Protein AF-X8IZV5-F1 (afdb_monomer_lite)

pLDDT: mean 78.17, std 19.98, range [37.56, 97.31]

Sequence (113 aa):
MLGLKVSAVLITLASMVVAVPTHKNIDGCRYNYFWFAPKGLCLRNGYKDRCDPPAQQNCGKNWYWHKSYKYCVPPTSSYGNAGCNNGWNWDNDKYSCVHVRQAVPVHDECYSN

Secondary structure (DSSP, 8-state):
--------------------------S-SPTTEEEEGGGTEEEESSSTTB-PPPTTEE--TT-EEBTTT-SEE-SSSS-----PPTTEEEETTTTEEEE--------------

Radius of gyration: 30.51 Å; chains: 1; bounding box: 40×93×78 Å

Foldseek 3Di:
DDDDDDDDDDDPPPPPPPPPPPPPPPDADDP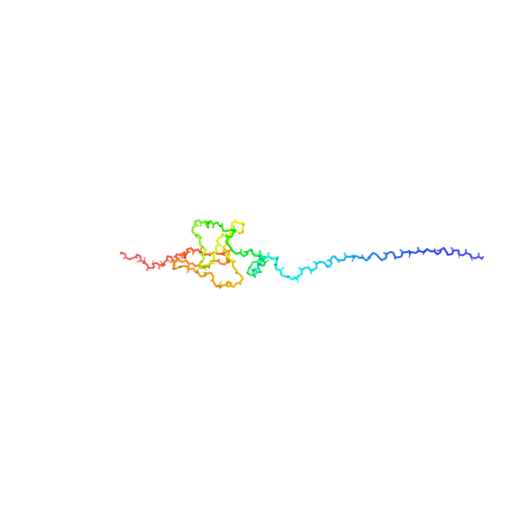QWHADVLVRDTDGAACPQADDADPQWDWAPQWGQGNPVRATDHRDPPDDDRHDDPQWDQDSVNNTTGGPPPPPPPPPPPDDD

Structure (mmCIF, N/CA/C/O backbone):
data_AF-X8IZV5-F1
#
_entry.id   AF-X8IZV5-F1
#
loop_
_atom_site.group_PDB
_atom_site.id
_atom_site.type_symbol
_atom_site.label_atom_id
_atom_site.label_alt_id
_atom_site.label_comp_id
_atom_site.label_asym_id
_atom_site.label_entity_id
_atom_site.label_seq_id
_atom_site.pdbx_PDB_ins_code
_atom_site.Cartn_x
_atom_site.Cartn_y
_atom_site.Cartn_z
_atom_site.occupancy
_atom_site.B_iso_or_equiv
_atom_site.auth_seq_id
_atom_site.auth_comp_id
_atom_site.auth_asym_id
_atom_site.auth_atom_id
_atom_site.pdbx_PDB_model_num
ATOM 1 N N . MET A 1 1 ? 11.915 -83.835 -29.497 1.00 38.91 1 MET A N 1
ATOM 2 C CA . MET A 1 1 ? 12.804 -82.682 -29.748 1.00 38.91 1 MET A CA 1
ATOM 3 C C . MET A 1 1 ? 11.970 -81.415 -29.601 1.00 38.91 1 MET A C 1
ATOM 5 O O . MET A 1 1 ? 11.098 -81.180 -30.425 1.00 38.91 1 MET A O 1
ATOM 9 N N . LEU A 1 2 ? 12.144 -80.689 -28.489 1.00 37.66 2 LEU A N 1
ATOM 10 C CA . LEU A 1 2 ? 11.514 -79.390 -28.221 1.00 37.66 2 LEU A CA 1
ATOM 11 C C . LEU A 1 2 ? 12.215 -78.313 -29.063 1.00 37.66 2 LEU A C 1
ATOM 13 O O . LEU A 1 2 ? 13.436 -78.204 -28.997 1.00 37.66 2 LEU A O 1
ATOM 17 N N . GLY A 1 3 ? 11.461 -77.505 -29.805 1.00 44.75 3 GLY A N 1
ATOM 18 C CA . GLY A 1 3 ? 11.977 -76.328 -30.507 1.00 44.75 3 GLY A CA 1
ATOM 19 C C . GLY A 1 3 ? 11.187 -75.087 -30.110 1.00 44.75 3 GLY A C 1
ATOM 20 O O . GLY A 1 3 ? 10.205 -74.748 -30.765 1.00 44.75 3 GLY A O 1
ATOM 21 N N . LEU A 1 4 ? 11.590 -74.431 -29.019 1.00 46.31 4 LEU A N 1
ATOM 22 C CA . LEU A 1 4 ? 11.003 -73.169 -28.565 1.00 46.31 4 LEU A CA 1
ATOM 23 C C . LEU A 1 4 ? 11.526 -72.029 -29.460 1.00 46.31 4 LEU A C 1
ATOM 25 O O . LEU A 1 4 ? 12.698 -71.664 -29.386 1.00 46.31 4 LEU A O 1
ATOM 29 N N . LYS A 1 5 ? 10.675 -71.464 -30.322 1.00 45.03 5 LYS A N 1
ATOM 30 C CA . LYS A 1 5 ? 10.990 -70.240 -31.076 1.00 45.03 5 LYS A CA 1
ATOM 31 C C . LYS A 1 5 ? 10.683 -69.025 -30.201 1.00 45.03 5 LYS A C 1
ATOM 33 O O . LYS A 1 5 ? 9.535 -68.601 -30.100 1.00 45.03 5 LYS A O 1
ATOM 38 N N . VAL A 1 6 ? 11.708 -68.482 -29.550 1.00 50.00 6 VAL A N 1
ATOM 39 C CA . VAL A 1 6 ? 11.602 -67.246 -28.762 1.00 50.00 6 VAL A CA 1
ATOM 40 C C . VAL A 1 6 ? 11.527 -66.066 -29.733 1.00 50.00 6 VAL A C 1
ATOM 42 O O . VAL A 1 6 ? 12.502 -65.746 -30.408 1.00 50.00 6 VAL A O 1
ATOM 45 N N . SER A 1 7 ? 10.351 -65.448 -29.842 1.00 54.25 7 SER A N 1
ATOM 46 C CA . SER A 1 7 ? 10.171 -64.206 -30.599 1.00 54.25 7 SER A CA 1
ATOM 47 C C . SER A 1 7 ? 10.686 -63.040 -29.760 1.00 54.25 7 SER A C 1
ATOM 49 O O . SER A 1 7 ? 10.205 -62.814 -28.651 1.00 54.25 7 SER A O 1
ATOM 51 N N . ALA A 1 8 ? 11.683 -62.318 -30.268 1.00 55.47 8 ALA A N 1
ATOM 52 C CA . ALA A 1 8 ? 12.216 -61.129 -29.617 1.00 55.47 8 ALA A CA 1
ATOM 53 C C . ALA A 1 8 ? 11.215 -59.969 -29.755 1.00 55.47 8 ALA A C 1
ATOM 55 O O . ALA A 1 8 ? 10.951 -59.495 -30.859 1.00 55.47 8 ALA A O 1
ATOM 56 N N . VAL A 1 9 ? 10.651 -59.516 -28.634 1.00 54.00 9 VAL A N 1
ATOM 57 C CA . VAL A 1 9 ? 9.822 -58.306 -28.571 1.00 54.00 9 VAL A CA 1
ATOM 58 C C . VAL A 1 9 ? 10.755 -57.111 -28.364 1.00 54.00 9 VAL A C 1
ATOM 60 O O . VAL A 1 9 ? 11.338 -56.950 -27.294 1.00 54.00 9 VAL A O 1
ATOM 63 N N . LEU A 1 10 ? 10.921 -56.282 -29.395 1.00 52.19 10 LEU A N 1
ATOM 64 C CA . LEU A 1 10 ? 11.634 -55.005 -29.310 1.00 52.19 10 LEU A CA 1
ATOM 65 C C . LEU A 1 10 ? 10.720 -53.968 -28.647 1.00 52.19 10 LEU A C 1
ATOM 67 O O . LEU A 1 10 ? 9.852 -53.385 -29.292 1.00 52.19 10 LEU A O 1
ATOM 71 N N . ILE A 1 11 ? 10.903 -53.749 -27.345 1.00 58.16 11 ILE A N 1
ATOM 72 C CA . ILE A 1 11 ? 10.233 -52.674 -26.609 1.00 58.16 11 ILE A CA 1
ATOM 73 C C . ILE A 1 11 ? 11.032 -51.389 -26.850 1.00 58.16 11 ILE A C 1
ATOM 75 O O . ILE A 1 11 ? 12.087 -51.176 -26.253 1.00 58.16 11 ILE A O 1
ATOM 79 N N . THR A 1 12 ? 10.550 -50.526 -27.745 1.00 58.66 12 THR A N 1
ATOM 80 C CA . THR A 1 12 ? 11.081 -49.168 -27.896 1.00 58.66 12 THR A CA 1
ATOM 81 C C . THR A 1 12 ? 10.690 -48.351 -26.668 1.00 58.66 12 THR A C 1
ATOM 83 O O . THR A 1 12 ? 9.551 -47.898 -26.549 1.00 58.66 12 THR A O 1
ATOM 86 N N . LEU A 1 13 ? 11.628 -48.172 -25.737 1.00 58.09 13 LEU A N 1
ATOM 87 C CA . LEU A 1 13 ? 11.498 -47.223 -24.634 1.00 58.09 13 LEU A CA 1
ATOM 88 C C . LEU A 1 13 ? 11.533 -45.804 -25.215 1.00 58.09 13 LEU A C 1
ATOM 90 O O . LEU A 1 13 ? 12.595 -45.209 -25.384 1.00 58.09 13 LEU A O 1
ATOM 94 N N . ALA A 1 14 ? 10.366 -45.264 -25.562 1.00 62.59 14 ALA A N 1
ATOM 95 C CA . ALA A 1 14 ? 10.227 -43.839 -25.805 1.00 62.59 14 ALA A CA 1
ATOM 96 C C . ALA A 1 14 ? 10.372 -43.130 -24.453 1.00 62.59 14 ALA A C 1
ATOM 98 O O . ALA A 1 14 ? 9.406 -42.985 -23.704 1.00 62.59 14 ALA A O 1
ATOM 99 N N . SER A 1 15 ? 11.600 -42.733 -24.114 1.00 62.06 15 SER A N 1
ATOM 100 C CA . SER A 1 15 ? 11.867 -41.814 -23.011 1.00 62.06 15 SER A CA 1
ATOM 101 C C . SER A 1 15 ? 11.191 -40.487 -23.333 1.00 62.06 15 SER A C 1
ATOM 103 O O . SER A 1 15 ? 11.768 -39.617 -23.983 1.00 62.06 15 SER A O 1
ATOM 105 N N . MET A 1 16 ? 9.936 -40.337 -22.915 1.00 60.22 16 MET A N 1
ATOM 106 C CA . MET A 1 16 ? 9.277 -39.043 -22.898 1.00 60.22 16 MET A CA 1
ATOM 107 C C . MET A 1 16 ? 10.008 -38.184 -21.867 1.00 60.22 16 MET A C 1
ATOM 109 O O . MET A 1 16 ? 9.819 -38.317 -20.659 1.00 60.22 16 MET A O 1
ATOM 113 N N . VAL A 1 17 ? 10.913 -37.331 -22.345 1.00 60.12 17 VAL A N 1
ATOM 114 C CA . VAL A 1 17 ? 11.456 -36.255 -21.524 1.00 60.12 17 VAL A CA 1
ATOM 115 C C . VAL A 1 17 ? 10.277 -35.336 -21.243 1.00 60.12 17 VAL A C 1
ATOM 117 O O . VAL A 1 17 ? 9.821 -34.606 -22.121 1.00 60.12 17 VAL A O 1
ATOM 120 N N . VAL A 1 18 ? 9.739 -35.412 -20.028 1.00 61.47 18 VAL A N 1
ATOM 121 C CA . VAL A 1 18 ? 8.817 -34.397 -19.529 1.00 61.47 18 VAL A CA 1
ATOM 122 C C . VAL A 1 18 ? 9.613 -33.100 -19.514 1.00 61.47 18 VAL A C 1
ATOM 124 O O . VAL A 1 18 ? 10.481 -32.902 -18.664 1.00 61.47 18 VAL A O 1
ATOM 127 N N . ALA A 1 19 ? 9.363 -32.231 -20.491 1.00 60.59 19 ALA A N 1
ATOM 128 C CA . ALA A 1 19 ? 9.834 -30.863 -20.430 1.00 60.59 19 ALA A CA 1
ATOM 129 C C . ALA A 1 19 ? 9.114 -30.205 -19.251 1.00 60.59 19 ALA A C 1
ATOM 131 O O . ALA A 1 19 ? 7.969 -29.772 -19.362 1.00 60.59 19 ALA A O 1
ATOM 132 N N . VAL A 1 20 ? 9.770 -30.178 -18.091 1.00 62.72 20 VAL A N 1
ATOM 133 C CA . VAL A 1 20 ? 9.369 -29.296 -17.000 1.00 62.72 20 VAL A CA 1
ATOM 134 C C . VAL A 1 20 ? 9.559 -27.883 -17.546 1.00 62.72 20 VAL A C 1
ATOM 136 O O . VAL A 1 20 ? 10.682 -27.557 -17.935 1.00 62.72 20 VAL A O 1
ATOM 139 N N . PRO A 1 21 ? 8.515 -27.044 -17.644 1.00 56.31 21 PRO A N 1
ATOM 140 C CA . PRO A 1 21 ? 8.691 -25.677 -18.097 1.00 56.31 21 PRO A CA 1
ATOM 141 C C . PRO A 1 21 ? 9.612 -24.957 -17.108 1.00 56.31 21 PRO A C 1
ATOM 143 O O . PRO A 1 21 ? 9.195 -24.512 -16.043 1.00 56.31 21 PRO A O 1
ATOM 146 N N . THR A 1 22 ? 10.888 -24.822 -17.460 1.00 58.81 22 THR A N 1
ATOM 147 C CA . THR A 1 22 ? 11.848 -23.981 -16.747 1.00 58.81 22 THR A CA 1
ATOM 148 C C . THR A 1 22 ? 11.655 -22.536 -17.187 1.00 58.81 22 THR A C 1
ATOM 150 O O . THR A 1 22 ? 12.584 -21.896 -17.671 1.00 58.81 22 THR A O 1
ATOM 153 N N . HIS A 1 23 ? 10.450 -21.989 -17.037 1.00 52.41 23 HIS A N 1
ATOM 154 C CA . HIS A 1 23 ? 10.308 -20.538 -16.997 1.00 52.41 23 HIS A CA 1
ATOM 155 C C . HIS A 1 23 ? 10.195 -20.093 -15.548 1.00 52.41 23 HIS A C 1
ATOM 157 O O . HIS A 1 23 ? 9.205 -19.526 -15.096 1.00 52.41 23 HIS A O 1
ATOM 163 N N . LYS A 1 24 ? 11.272 -20.358 -14.806 1.00 48.72 24 LYS A N 1
ATOM 164 C CA . LYS A 1 24 ? 11.575 -19.619 -13.591 1.00 48.72 24 LYS A CA 1
ATOM 165 C C . LYS A 1 24 ? 12.029 -18.225 -14.027 1.00 48.72 24 LYS A C 1
ATOM 167 O O . LYS A 1 24 ? 13.218 -17.946 -14.085 1.00 48.72 24 LYS A O 1
ATOM 172 N N . ASN A 1 25 ? 11.078 -17.363 -14.378 1.00 50.84 25 ASN A N 1
ATOM 173 C CA . ASN A 1 25 ? 11.336 -15.931 -14.468 1.00 50.84 25 ASN A CA 1
ATOM 174 C C . ASN A 1 25 ? 11.345 -15.400 -13.025 1.00 50.84 25 ASN A C 1
ATOM 176 O O . ASN A 1 25 ? 10.344 -14.893 -12.528 1.00 50.84 25 ASN A O 1
ATOM 180 N N . ILE A 1 26 ? 12.432 -15.650 -12.295 1.00 62.75 26 ILE A N 1
ATOM 181 C CA . ILE A 1 26 ? 12.690 -14.962 -11.030 1.00 62.75 26 ILE A CA 1
ATOM 182 C C . ILE A 1 26 ? 13.792 -13.968 -11.320 1.00 62.75 26 ILE A C 1
ATOM 184 O O . ILE A 1 26 ? 14.935 -14.274 -11.044 1.00 62.75 26 ILE A O 1
ATOM 188 N N . ASP A 1 27 ? 13.432 -12.807 -11.861 1.00 57.53 27 ASP A N 1
ATOM 189 C CA . ASP A 1 27 ? 14.280 -11.614 -11.808 1.00 57.53 27 ASP A CA 1
ATOM 190 C C . ASP A 1 27 ? 13.392 -10.367 -11.666 1.00 57.53 27 ASP A C 1
ATOM 192 O O . ASP A 1 27 ? 13.356 -9.461 -12.494 1.00 57.53 27 ASP A O 1
ATOM 196 N N . GLY A 1 28 ? 12.626 -10.343 -10.573 1.00 78.56 28 GLY A N 1
ATOM 197 C CA . GLY A 1 28 ? 11.961 -9.140 -10.082 1.00 78.56 28 GLY A CA 1
ATOM 198 C C . GLY A 1 28 ? 10.615 -8.790 -10.719 1.00 78.56 28 GLY A C 1
ATOM 199 O O . GLY A 1 28 ? 10.045 -9.488 -11.556 1.00 78.56 28 GLY A O 1
ATOM 200 N N . CYS A 1 29 ? 10.058 -7.685 -10.233 1.00 88.19 29 CYS A N 1
ATOM 201 C CA . CYS A 1 29 ? 8.827 -7.122 -10.763 1.00 88.19 29 CYS A CA 1
ATOM 202 C C . CYS A 1 29 ? 9.054 -6.497 -12.143 1.00 88.19 29 CYS A C 1
ATOM 204 O O . CYS A 1 29 ? 10.140 -6.010 -12.449 1.00 88.19 29 CYS A O 1
ATOM 206 N N . ARG A 1 30 ? 8.002 -6.468 -12.974 1.00 91.25 30 ARG A N 1
ATOM 207 C CA . ARG A 1 30 ? 8.031 -5.806 -14.292 1.00 91.25 30 ARG A CA 1
ATOM 208 C C . ARG A 1 30 ? 8.489 -4.346 -14.168 1.00 91.25 30 ARG A C 1
ATOM 210 O O . ARG A 1 30 ? 8.308 -3.715 -13.131 1.00 91.25 30 ARG A O 1
ATOM 217 N N . TYR A 1 31 ? 8.991 -3.773 -15.261 1.00 89.94 31 TYR A N 1
ATOM 218 C CA . TYR A 1 31 ? 9.351 -2.353 -15.324 1.00 89.94 31 TYR A CA 1
ATOM 219 C C . TYR A 1 31 ? 8.230 -1.438 -14.781 1.00 89.94 31 TYR A C 1
ATOM 221 O O . TYR A 1 31 ? 7.061 -1.623 -15.126 1.00 89.94 31 TYR A O 1
ATOM 229 N N . ASN A 1 32 ? 8.593 -0.448 -13.952 1.00 91.38 32 ASN A N 1
ATOM 230 C CA . ASN A 1 32 ? 7.693 0.411 -13.157 1.00 91.38 32 ASN A CA 1
ATOM 231 C C . ASN A 1 32 ? 6.889 -0.284 -12.044 1.00 91.38 32 ASN A C 1
ATOM 233 O O . ASN A 1 32 ? 5.941 0.309 -11.524 1.00 91.38 32 ASN A O 1
ATOM 237 N N . TYR A 1 33 ? 7.260 -1.501 -11.656 1.00 95.00 33 TYR A N 1
ATOM 238 C CA . TYR A 1 33 ? 6.721 -2.177 -10.484 1.00 95.00 33 TYR A CA 1
ATOM 239 C C . TYR A 1 33 ? 7.836 -2.492 -9.482 1.00 95.00 33 TYR A C 1
ATOM 241 O O . TYR A 1 33 ? 8.997 -2.637 -9.857 1.00 95.00 33 TYR A O 1
ATOM 249 N N . PHE A 1 34 ? 7.478 -2.620 -8.209 1.00 95.00 34 PHE A N 1
ATOM 250 C CA . PHE A 1 34 ? 8.375 -3.021 -7.132 1.00 95.00 34 PHE A CA 1
ATOM 251 C C . PHE A 1 34 ? 7.774 -4.161 -6.313 1.00 95.00 34 PHE A C 1
ATOM 253 O O . PHE A 1 34 ? 6.554 -4.322 -6.247 1.00 95.00 34 PHE A O 1
ATOM 260 N N . TRP A 1 35 ? 8.642 -4.962 -5.696 1.00 94.75 35 TRP A N 1
ATOM 261 C CA . TRP A 1 35 ? 8.224 -6.078 -4.856 1.00 94.75 35 TRP A CA 1
ATOM 262 C C . TRP A 1 35 ? 7.735 -5.574 -3.500 1.00 94.75 35 TRP A C 1
ATOM 264 O O . TRP A 1 35 ? 8.466 -4.897 -2.779 1.00 94.75 35 TRP A O 1
ATOM 274 N N . PHE A 1 36 ? 6.503 -5.928 -3.148 1.00 94.31 36 PHE A N 1
ATOM 275 C CA . PHE A 1 36 ? 5.892 -5.615 -1.868 1.00 94.31 36 PHE A CA 1
ATOM 276 C C . PHE A 1 36 ? 5.845 -6.863 -0.990 1.00 94.31 36 PHE A C 1
ATOM 278 O O . PHE A 1 36 ? 4.876 -7.627 -1.004 1.00 94.31 36 PHE A O 1
ATOM 285 N N . ALA A 1 37 ? 6.916 -7.067 -0.221 1.00 92.69 37 ALA A N 1
ATOM 286 C CA . ALA A 1 37 ? 7.123 -8.286 0.557 1.00 92.69 37 ALA A CA 1
ATOM 287 C C . ALA A 1 37 ? 5.970 -8.636 1.525 1.00 92.69 37 ALA A C 1
ATOM 289 O O . ALA A 1 37 ? 5.587 -9.804 1.544 1.00 92.69 37 ALA A O 1
ATOM 290 N N . PRO A 1 38 ? 5.341 -7.684 2.253 1.00 92.00 38 PRO A N 1
ATOM 291 C CA . PRO A 1 38 ? 4.258 -7.999 3.190 1.00 92.00 38 PRO A CA 1
ATOM 292 C C . PRO A 1 38 ? 3.032 -8.684 2.576 1.00 92.00 38 PRO A C 1
ATOM 294 O O . PRO A 1 38 ? 2.271 -9.325 3.294 1.00 92.00 38 PRO A O 1
ATOM 297 N N . LYS A 1 39 ? 2.809 -8.531 1.265 1.00 94.12 39 LYS A N 1
ATOM 298 C CA . LYS A 1 39 ? 1.700 -9.175 0.541 1.00 94.12 39 LYS A CA 1
ATOM 299 C C . LYS A 1 39 ? 2.174 -10.105 -0.578 1.00 94.12 39 LYS A C 1
ATOM 301 O O . LYS A 1 39 ? 1.340 -10.659 -1.283 1.00 94.12 39 LYS A O 1
ATOM 306 N N . GLY A 1 40 ? 3.487 -10.264 -0.755 1.00 93.44 40 GLY A N 1
ATOM 307 C CA . GLY A 1 40 ? 4.070 -11.156 -1.756 1.00 93.44 40 GLY A CA 1
ATOM 308 C C . GLY A 1 40 ? 3.666 -10.833 -3.198 1.00 93.44 40 GLY A C 1
ATOM 309 O O . GLY A 1 40 ? 3.391 -11.750 -3.968 1.00 93.44 40 GLY A O 1
ATOM 310 N N . LEU A 1 41 ? 3.581 -9.549 -3.566 1.00 94.06 41 LEU A N 1
ATOM 311 C CA . LEU A 1 41 ? 3.143 -9.140 -4.905 1.00 94.06 41 LEU A CA 1
ATOM 312 C C . LEU A 1 41 ? 3.936 -7.961 -5.470 1.00 94.06 41 LEU A C 1
ATOM 314 O O . LEU A 1 41 ? 4.644 -7.261 -4.751 1.00 94.06 41 LEU A O 1
ATOM 318 N N . CYS A 1 42 ? 3.776 -7.710 -6.768 1.00 94.81 42 CYS A N 1
ATOM 319 C CA . CYS A 1 42 ? 4.348 -6.548 -7.439 1.00 94.81 42 CYS A CA 1
ATOM 320 C C . CYS A 1 42 ? 3.364 -5.371 -7.464 1.00 94.81 42 CYS A C 1
ATOM 322 O O . CYS A 1 42 ? 2.280 -5.473 -8.042 1.00 94.81 42 CYS A O 1
ATOM 324 N N . LEU A 1 43 ? 3.765 -4.234 -6.895 1.00 95.44 43 LEU A N 1
ATOM 325 C CA . LEU A 1 43 ? 3.012 -2.979 -6.921 1.00 95.44 43 LEU A CA 1
ATOM 326 C C . LEU A 1 43 ? 3.553 -2.038 -7.983 1.00 95.44 43 LEU A C 1
ATOM 328 O O . LEU A 1 43 ? 4.760 -1.936 -8.165 1.00 95.44 43 LEU A O 1
ATOM 332 N N . ARG A 1 44 ? 2.663 -1.323 -8.669 1.00 95.50 44 ARG A N 1
ATOM 333 C CA . ARG A 1 44 ? 3.059 -0.259 -9.593 1.00 95.50 44 ARG A CA 1
ATOM 334 C C . ARG A 1 44 ? 3.597 0.930 -8.795 1.00 95.50 44 ARG A C 1
ATOM 336 O O . ARG A 1 44 ? 2.989 1.328 -7.807 1.00 95.50 44 ARG A O 1
ATOM 343 N N . ASN A 1 45 ? 4.681 1.537 -9.270 1.00 94.94 45 ASN A N 1
ATOM 344 C CA . ASN A 1 45 ? 5.171 2.799 -8.723 1.00 94.94 45 ASN A CA 1
ATOM 345 C C . ASN A 1 45 ? 4.137 3.931 -8.909 1.00 94.94 45 ASN A C 1
ATOM 347 O O . ASN A 1 45 ? 3.570 4.108 -9.991 1.00 94.94 45 ASN A O 1
ATOM 351 N N . GLY A 1 46 ? 3.935 4.733 -7.865 1.00 94.81 46 GLY A N 1
ATOM 352 C CA . GLY A 1 46 ? 3.037 5.886 -7.812 1.00 94.81 46 GLY A CA 1
ATOM 353 C C . GLY A 1 46 ? 1.656 5.592 -7.209 1.00 94.81 46 GLY A C 1
ATOM 354 O O . GLY A 1 46 ? 1.452 4.613 -6.500 1.00 94.81 46 GLY A O 1
ATOM 355 N N . TYR A 1 47 ? 0.696 6.476 -7.502 1.00 95.44 47 TYR A N 1
ATOM 356 C CA . TYR A 1 47 ? -0.656 6.491 -6.914 1.00 95.44 47 TYR A CA 1
ATOM 357 C C . TYR A 1 47 ? -1.768 6.177 -7.927 1.00 95.44 47 TYR A C 1
ATOM 359 O O . TYR A 1 47 ? -2.937 6.473 -7.689 1.00 95.44 47 TYR A O 1
ATOM 367 N N . LYS A 1 48 ? -1.422 5.611 -9.091 1.00 93.75 48 LYS A N 1
ATOM 368 C CA . LYS A 1 48 ? -2.371 5.386 -10.199 1.00 93.75 48 LYS A CA 1
ATOM 369 C C . LYS A 1 48 ? -3.558 4.497 -9.805 1.00 93.75 48 LYS A C 1
ATOM 371 O O . LYS A 1 48 ? -4.639 4.607 -10.381 1.00 93.75 48 LYS A O 1
ATOM 376 N N . ASP A 1 49 ? -3.355 3.622 -8.829 1.00 94.00 49 ASP A N 1
ATOM 377 C CA . ASP A 1 49 ? -4.360 2.677 -8.354 1.00 94.00 49 ASP A CA 1
ATOM 378 C C . ASP A 1 49 ? -4.995 3.103 -7.020 1.00 94.00 49 ASP A C 1
ATOM 380 O O . ASP A 1 49 ? -5.614 2.284 -6.343 1.00 94.00 49 ASP A O 1
ATOM 384 N N . ARG A 1 50 ? -4.876 4.387 -6.655 1.00 95.25 50 ARG A N 1
ATOM 385 C CA . ARG A 1 50 ? -5.501 4.971 -5.464 1.00 95.25 50 ARG A CA 1
ATOM 386 C C . ARG A 1 50 ? -7.011 5.122 -5.625 1.00 95.25 50 ARG A C 1
ATOM 388 O O . ARG A 1 50 ? -7.485 5.564 -6.669 1.00 95.25 50 ARG A O 1
ATOM 395 N N . CYS A 1 51 ? -7.747 4.846 -4.557 1.00 95.25 51 CYS A N 1
ATOM 396 C CA . CYS A 1 51 ? -9.091 5.377 -4.340 1.00 95.25 51 CYS A CA 1
ATOM 397 C C . CYS A 1 51 ? -9.273 5.766 -2.869 1.00 95.25 51 CYS A C 1
ATOM 399 O O . CYS A 1 51 ? -8.343 5.616 -2.075 1.00 95.25 51 CYS A O 1
ATOM 401 N N . ASP A 1 52 ? -10.454 6.263 -2.515 1.00 94.19 52 ASP A N 1
ATOM 402 C CA . ASP A 1 52 ? -10.777 6.548 -1.122 1.00 94.19 52 ASP A CA 1
ATOM 403 C C . ASP A 1 52 ? -10.981 5.243 -0.332 1.00 94.19 52 ASP A C 1
ATOM 405 O O . ASP A 1 52 ? -11.568 4.284 -0.859 1.00 94.19 52 ASP A O 1
ATOM 409 N N . PRO A 1 53 ? -10.462 5.165 0.906 1.00 93.25 53 PRO A N 1
ATOM 410 C CA . PRO A 1 53 ? -10.730 4.051 1.802 1.00 93.25 53 PRO A CA 1
ATOM 411 C C . PRO A 1 53 ? -12.195 4.059 2.268 1.00 93.25 53 PRO A C 1
ATOM 413 O O . PRO A 1 53 ? -12.860 5.097 2.235 1.00 93.25 53 PRO A O 1
ATOM 416 N N . PRO A 1 54 ? -12.724 2.909 2.720 1.00 91.44 54 PRO A N 1
ATOM 417 C CA . PRO A 1 54 ? -14.040 2.863 3.342 1.00 91.44 54 PRO A CA 1
ATOM 418 C C . PRO A 1 54 ? -14.058 3.655 4.658 1.00 91.44 54 PRO A C 1
ATOM 420 O O . PRO A 1 54 ? -13.019 3.938 5.258 1.00 91.44 54 PRO A O 1
ATOM 423 N N . ALA A 1 55 ? -15.262 3.964 5.143 1.00 87.25 55 ALA A N 1
ATOM 424 C CA . ALA A 1 55 ? -15.435 4.588 6.450 1.00 87.25 55 ALA A CA 1
ATOM 425 C C . ALA A 1 55 ? -14.704 3.793 7.550 1.00 87.25 55 ALA A C 1
ATOM 427 O O . ALA A 1 55 ? -14.640 2.563 7.507 1.00 87.25 55 ALA A O 1
ATOM 428 N N . GLN A 1 56 ? -14.169 4.507 8.546 1.00 88.31 56 GLN A N 1
ATOM 429 C CA . GLN A 1 56 ? -13.393 3.945 9.664 1.00 88.31 56 GLN A CA 1
ATOM 430 C C . GLN A 1 56 ? -12.069 3.270 9.268 1.00 88.31 56 GLN A C 1
ATOM 432 O O . GLN A 1 56 ? -11.468 2.573 10.090 1.00 88.31 56 GLN A O 1
ATOM 437 N N . GLN A 1 57 ? -11.595 3.485 8.040 1.00 91.94 57 GLN A N 1
ATOM 438 C CA . GLN A 1 57 ? -10.266 3.081 7.604 1.00 91.94 57 GLN A CA 1
ATOM 439 C C . GLN A 1 57 ? -9.540 4.267 6.990 1.00 91.94 57 GLN A C 1
ATOM 441 O O . GLN A 1 57 ? -10.132 5.121 6.333 1.00 91.94 57 GLN A O 1
ATOM 446 N N . ASN A 1 58 ? -8.235 4.314 7.203 1.00 93.44 58 ASN A N 1
ATOM 447 C CA . ASN A 1 58 ? -7.369 5.283 6.563 1.00 93.44 58 ASN A CA 1
ATOM 448 C C . ASN A 1 58 ? -6.021 4.640 6.246 1.00 93.44 58 ASN A C 1
ATOM 450 O O . ASN A 1 58 ? -5.618 3.656 6.871 1.00 93.44 58 ASN A O 1
ATOM 454 N N . CYS A 1 59 ? -5.302 5.218 5.294 1.00 92.38 59 CYS A N 1
ATOM 455 C CA . CYS A 1 59 ? -3.911 4.880 5.084 1.00 92.38 59 CYS A CA 1
ATOM 456 C C . CYS A 1 59 ? -3.021 5.850 5.837 1.00 92.38 59 CYS A C 1
ATOM 458 O O . CYS A 1 59 ? -3.289 7.047 5.921 1.00 92.38 59 CYS A O 1
ATOM 460 N N . GLY A 1 60 ? -1.985 5.280 6.442 1.00 87.44 60 GLY A N 1
ATOM 461 C CA . GLY A 1 60 ? -0.987 6.038 7.164 1.00 87.44 60 GLY A CA 1
ATOM 462 C C . GLY A 1 60 ? -0.237 7.035 6.282 1.00 87.44 60 GLY A C 1
ATOM 463 O O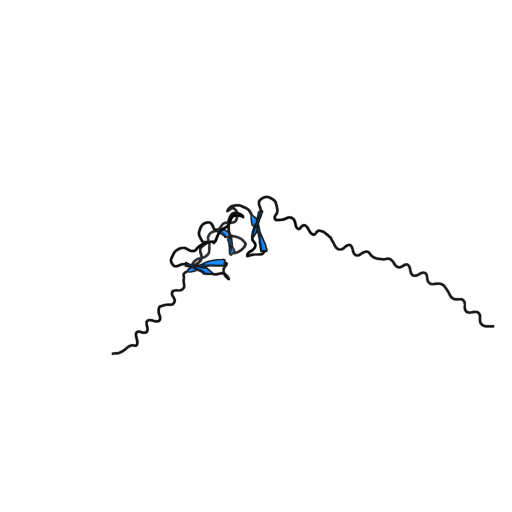 . GLY A 1 60 ? -0.502 7.206 5.088 1.00 87.44 60 GLY A O 1
ATOM 464 N N . LYS A 1 61 ? 0.754 7.688 6.876 1.00 87.50 61 LYS A N 1
ATOM 465 C CA . LYS A 1 61 ? 1.625 8.634 6.185 1.00 87.50 61 LYS A CA 1
ATOM 466 C C . LYS A 1 61 ? 2.265 8.005 4.941 1.00 87.50 61 LYS A C 1
ATOM 468 O O . LYS A 1 61 ? 2.972 7.006 5.014 1.00 87.50 61 LYS A O 1
ATOM 473 N N . ASN A 1 62 ? 2.075 8.658 3.794 1.00 88.00 62 ASN A N 1
ATOM 474 C CA . ASN A 1 62 ? 2.631 8.268 2.491 1.00 88.00 62 ASN A CA 1
ATOM 475 C C . ASN A 1 62 ? 2.191 6.884 1.982 1.00 88.00 62 ASN A C 1
ATOM 477 O O . ASN A 1 62 ? 2.833 6.337 1.090 1.00 88.00 62 ASN A O 1
ATOM 481 N N . TRP A 1 63 ? 1.114 6.316 2.525 1.00 95.25 63 TRP A N 1
ATOM 482 C CA . TRP A 1 63 ? 0.481 5.101 2.015 1.00 95.25 63 TRP A CA 1
ATOM 483 C C . TRP A 1 63 ? -0.887 5.457 1.441 1.00 95.25 63 TRP A C 1
ATOM 485 O O . TRP A 1 63 ? -1.488 6.461 1.818 1.00 95.25 63 TRP A O 1
ATOM 495 N N . TYR A 1 64 ? -1.390 4.655 0.510 1.00 96.25 64 TYR A N 1
ATOM 496 C CA . TYR A 1 64 ? -2.665 4.926 -0.144 1.00 96.25 64 TYR A CA 1
ATOM 497 C C . TYR A 1 64 ? -3.527 3.679 -0.232 1.00 96.25 64 TYR A C 1
ATOM 499 O O . TYR A 1 64 ? -3.029 2.556 -0.261 1.00 96.25 64 TYR A O 1
ATOM 507 N N . TRP A 1 65 ? -4.837 3.885 -0.289 1.00 97.31 65 TRP A N 1
ATOM 508 C CA . TRP A 1 65 ? -5.783 2.789 -0.379 1.00 97.31 65 TRP A CA 1
ATOM 509 C C . TRP A 1 65 ? -5.872 2.298 -1.822 1.00 97.31 65 TRP A C 1
ATOM 511 O O . TRP A 1 65 ? -6.198 3.063 -2.734 1.00 97.31 65 TRP A O 1
ATOM 521 N N . HIS A 1 66 ? -5.541 1.027 -2.047 1.00 97.31 66 HIS A N 1
ATOM 522 C CA . HIS A 1 66 ? -5.489 0.465 -3.389 1.00 97.31 66 HIS A CA 1
ATOM 523 C C . HIS A 1 66 ? -6.871 -0.013 -3.849 1.00 97.31 66 HIS A C 1
ATOM 525 O O . HIS A 1 66 ? -7.488 -0.885 -3.233 1.00 97.31 66 HI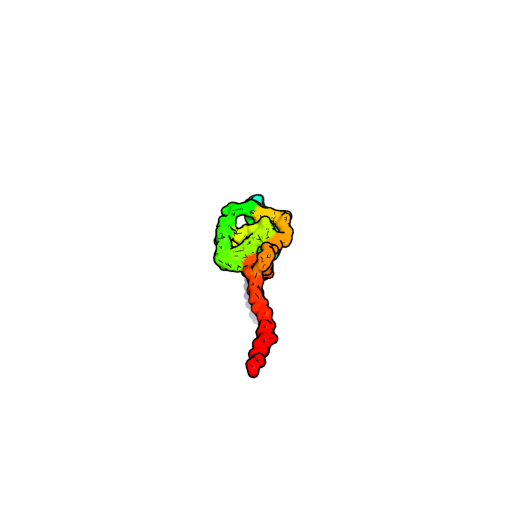S A O 1
ATOM 531 N N . LYS A 1 67 ? -7.324 0.471 -5.009 1.00 95.12 67 LYS A N 1
ATOM 532 C CA . LYS A 1 67 ? -8.682 0.247 -5.529 1.00 95.12 67 LYS A CA 1
ATOM 533 C C . LYS A 1 67 ? -9.069 -1.223 -5.698 1.00 95.12 67 LYS A C 1
ATOM 535 O O . LYS A 1 67 ? -10.204 -1.575 -5.389 1.00 95.12 67 LYS A O 1
ATOM 540 N N . SER A 1 68 ? -8.150 -2.068 -6.174 1.00 94.75 68 SER A N 1
ATOM 541 C CA . SER A 1 68 ? -8.414 -3.497 -6.417 1.00 94.75 68 SER A CA 1
ATOM 542 C C . SER A 1 68 ? -8.141 -4.369 -5.195 1.00 94.75 68 SER A C 1
ATOM 544 O O . SER A 1 68 ? -8.944 -5.237 -4.883 1.00 94.75 68 SER A O 1
ATOM 546 N N . TYR A 1 69 ? -7.031 -4.129 -4.494 1.00 95.12 69 TYR A N 1
ATOM 547 C CA . TYR A 1 69 ? -6.615 -4.953 -3.365 1.00 95.12 69 TYR A CA 1
ATOM 548 C C . TYR A 1 69 ? -7.356 -4.660 -2.060 1.00 95.12 69 TYR A C 1
ATOM 550 O O . TYR A 1 69 ? -7.373 -5.518 -1.187 1.00 95.12 69 TYR A O 1
ATOM 558 N N . LYS A 1 70 ? -8.000 -3.489 -1.942 1.00 95.88 70 LYS A N 1
ATOM 559 C CA . LYS A 1 70 ? -8.795 -3.103 -0.766 1.00 95.88 70 LYS A CA 1
ATOM 560 C C . LYS A 1 70 ? -7.982 -3.129 0.538 1.00 95.88 70 LYS A C 1
ATOM 562 O O . LYS A 1 70 ? -8.463 -3.598 1.561 1.00 95.88 70 LYS A O 1
ATOM 567 N N . TYR A 1 71 ? -6.750 -2.631 0.473 1.00 96.19 71 TYR A N 1
ATOM 568 C CA . TYR A 1 71 ? -5.904 -2.343 1.631 1.00 96.19 71 TYR A CA 1
ATOM 569 C C . TYR A 1 71 ? -4.898 -1.235 1.309 1.00 96.19 71 TYR A C 1
ATOM 571 O O . TYR A 1 71 ? -4.748 -0.828 0.148 1.00 96.19 71 TYR A O 1
ATOM 579 N N . CYS A 1 72 ? -4.200 -0.744 2.334 1.00 97.00 72 CYS A N 1
ATOM 580 C CA . CYS A 1 72 ? -3.197 0.297 2.178 1.00 97.00 72 CYS A CA 1
ATOM 581 C C . CYS A 1 72 ? -1.895 -0.254 1.606 1.00 97.00 72 CYS A C 1
ATOM 583 O O . CYS A 1 72 ? -1.374 -1.271 2.060 1.00 97.00 72 CYS A O 1
ATOM 585 N N . VAL A 1 73 ? -1.338 0.453 0.630 1.00 97.00 73 VAL A N 1
ATOM 586 C CA . VAL A 1 73 ? -0.068 0.103 0.003 1.00 97.00 73 VAL A CA 1
ATOM 587 C C . VAL A 1 73 ? 0.834 1.324 -0.136 1.00 97.00 73 VAL A C 1
ATOM 589 O O . VAL A 1 73 ? 0.343 2.455 -0.229 1.00 97.00 73 VAL A O 1
ATOM 592 N N . PRO A 1 74 ? 2.155 1.122 -0.172 1.00 96.62 74 PRO A N 1
ATOM 593 C CA . PRO A 1 74 ? 3.078 2.200 -0.460 1.00 96.62 74 PRO A CA 1
ATOM 594 C C . PRO A 1 74 ? 3.122 2.546 -1.959 1.00 96.62 74 PRO A C 1
ATOM 596 O O . PRO A 1 74 ? 2.835 1.701 -2.809 1.00 96.62 74 PRO A O 1
ATOM 599 N N . PRO A 1 75 ? 3.522 3.778 -2.313 1.00 96.12 75 PRO A N 1
ATOM 600 C CA . PRO A 1 75 ? 3.676 4.221 -3.696 1.00 96.12 75 PRO A CA 1
ATOM 601 C C . PRO A 1 75 ? 5.018 3.836 -4.326 1.00 96.12 75 PRO A C 1
ATOM 603 O O . PRO A 1 75 ? 5.130 3.866 -5.546 1.00 96.12 75 PRO A O 1
ATOM 606 N N . THR A 1 76 ? 6.054 3.522 -3.549 1.00 94.81 76 THR A N 1
ATOM 607 C CA . THR A 1 76 ? 7.404 3.233 -4.065 1.00 94.81 76 THR A CA 1
ATOM 608 C C . THR A 1 76 ? 8.082 2.150 -3.235 1.00 94.81 76 THR A C 1
ATOM 610 O O . THR A 1 76 ? 7.635 1.851 -2.131 1.00 94.81 76 THR A O 1
ATOM 613 N N . SER A 1 77 ? 9.182 1.589 -3.746 1.00 92.50 77 SER A N 1
ATOM 614 C CA . SER A 1 77 ? 9.977 0.546 -3.078 1.00 92.50 77 SER A CA 1
ATOM 615 C C . SER A 1 77 ? 10.649 0.990 -1.778 1.00 92.50 77 SER A C 1
ATOM 617 O O . SER A 1 77 ? 10.901 0.159 -0.913 1.00 92.50 77 SER A O 1
ATOM 619 N N . SER A 1 78 ? 10.936 2.282 -1.620 1.00 91.31 78 SER A N 1
ATOM 620 C CA . SER A 1 78 ? 11.587 2.840 -0.426 1.00 91.31 78 SER A CA 1
ATOM 621 C C . SER A 1 78 ? 10.566 3.156 0.668 1.00 91.31 78 SER A C 1
ATO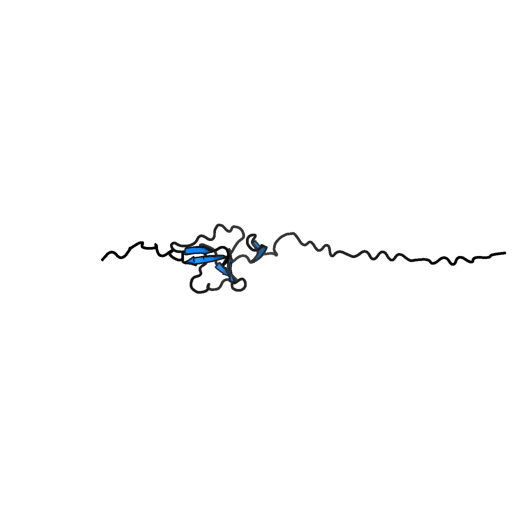M 623 O O . SER A 1 78 ? 10.560 4.249 1.236 1.00 91.31 78 SER A O 1
ATOM 625 N N . TYR A 1 79 ? 9.644 2.226 0.916 1.00 90.19 79 TYR A N 1
ATOM 626 C CA . TYR A 1 79 ? 8.555 2.440 1.854 1.00 90.19 79 TYR A CA 1
ATOM 627 C C . TYR A 1 79 ? 8.989 2.188 3.297 1.00 90.19 79 TYR A C 1
ATOM 629 O O . TYR A 1 79 ? 9.585 1.165 3.623 1.00 90.19 79 TYR A O 1
ATOM 637 N N . GLY A 1 80 ? 8.676 3.143 4.169 1.00 89.38 80 GLY A N 1
ATOM 638 C CA . GLY A 1 80 ? 8.807 2.985 5.615 1.00 89.38 80 GLY A CA 1
ATOM 639 C C . GLY A 1 80 ? 7.542 2.398 6.240 1.00 89.38 80 GLY A C 1
ATOM 640 O O . GLY A 1 80 ? 6.648 1.906 5.549 1.00 89.38 80 GLY A O 1
ATOM 641 N N . ASN A 1 81 ? 7.444 2.508 7.565 1.00 88.50 81 ASN A N 1
ATOM 642 C CA . ASN A 1 81 ? 6.201 2.230 8.278 1.00 88.50 81 ASN A CA 1
ATOM 643 C C . ASN A 1 81 ? 5.091 3.164 7.764 1.00 88.50 81 ASN A C 1
ATOM 645 O O . ASN A 1 81 ? 5.336 4.358 7.583 1.00 88.50 81 ASN A O 1
ATOM 649 N N . ALA A 1 82 ? 3.890 2.621 7.544 1.00 88.25 82 ALA A N 1
ATOM 650 C CA . ALA A 1 82 ? 2.725 3.417 7.188 1.00 88.25 82 ALA A CA 1
ATOM 651 C C . ALA A 1 82 ? 2.482 4.530 8.212 1.00 88.25 82 ALA A C 1
ATOM 653 O O . ALA A 1 82 ? 2.292 5.669 7.817 1.00 88.25 82 ALA A O 1
ATOM 654 N N . GLY A 1 83 ? 2.561 4.223 9.510 1.00 89.19 83 GLY A N 1
ATOM 655 C CA . GLY A 1 83 ? 2.340 5.167 10.603 1.00 89.19 83 GLY A CA 1
ATOM 656 C C . GLY A 1 83 ? 0.906 5.699 10.633 1.00 89.19 83 GLY A C 1
ATOM 657 O O . GLY A 1 83 ? 0.434 6.321 9.686 1.00 89.19 83 GLY A O 1
ATOM 658 N N . CYS A 1 84 ? 0.193 5.488 11.732 1.00 91.75 84 CYS A N 1
ATOM 659 C CA . CYS A 1 84 ? -1.170 5.991 11.876 1.00 91.75 84 CYS A CA 1
ATOM 660 C C . CYS A 1 84 ? -1.193 7.351 12.584 1.00 91.75 84 CYS A C 1
ATOM 662 O O . CYS A 1 84 ? -0.334 7.648 13.413 1.00 91.75 84 CYS A O 1
ATOM 664 N N . ASN A 1 85 ? -2.181 8.183 12.246 1.00 86.00 85 ASN A N 1
ATOM 665 C CA . ASN A 1 85 ? -2.439 9.428 12.970 1.00 86.00 85 ASN A CA 1
ATOM 666 C C . ASN A 1 85 ? -2.901 9.128 14.409 1.00 86.00 85 ASN A C 1
ATOM 668 O O . ASN A 1 85 ? -3.374 8.029 14.700 1.00 86.00 85 ASN A O 1
ATOM 672 N N . ASN A 1 86 ? -2.833 10.122 15.298 1.00 85.44 86 ASN A N 1
ATOM 673 C CA . ASN A 1 86 ? -3.330 9.989 16.672 1.00 85.44 86 ASN A CA 1
ATOM 674 C C . ASN A 1 86 ? -4.788 9.499 16.700 1.00 85.44 86 ASN A C 1
ATOM 676 O O . ASN A 1 86 ? -5.630 9.990 15.948 1.00 85.44 86 ASN A O 1
ATOM 680 N N . GLY A 1 87 ? -5.083 8.531 17.573 1.00 86.12 87 GLY A N 1
ATOM 681 C CA . GLY A 1 87 ? -6.409 7.908 17.671 1.00 86.12 87 GLY A CA 1
ATOM 682 C C . GLY A 1 87 ? -6.674 6.797 16.648 1.00 86.12 87 GLY A C 1
ATOM 683 O O . GLY A 1 87 ? -7.781 6.257 16.608 1.00 86.12 87 GLY A O 1
ATOM 684 N N . TRP A 1 88 ? -5.669 6.420 15.854 1.00 90.81 88 TRP A N 1
ATOM 685 C CA . TRP A 1 88 ? -5.725 5.304 14.916 1.00 90.81 88 TRP A CA 1
ATOM 686 C C . TRP A 1 88 ? -4.607 4.301 15.203 1.00 90.81 88 TRP A C 1
ATOM 688 O O . TRP A 1 88 ? -3.486 4.694 15.518 1.00 90.81 88 TRP A O 1
ATOM 698 N N . ASN A 1 89 ? -4.897 3.009 15.064 1.00 92.00 89 ASN A N 1
ATOM 699 C CA . ASN A 1 89 ? -3.908 1.944 15.173 1.00 92.00 89 ASN A CA 1
ATOM 700 C C . ASN A 1 89 ? -3.792 1.174 13.859 1.00 92.00 89 ASN A C 1
ATOM 702 O O . ASN A 1 89 ? -4.777 1.015 13.135 1.00 92.00 89 ASN A O 1
ATOM 706 N N . TRP A 1 90 ? -2.589 0.690 13.562 1.00 93.31 90 TRP A N 1
ATOM 707 C CA . TRP A 1 90 ? -2.376 -0.175 12.410 1.00 93.31 90 TRP A CA 1
ATOM 708 C C . TRP A 1 90 ? -2.945 -1.562 12.702 1.00 93.31 90 TRP A C 1
ATOM 710 O O . TRP A 1 90 ? -2.554 -2.215 13.668 1.00 93.31 90 TRP A O 1
ATOM 720 N N . ASP A 1 91 ? -3.867 -2.005 11.859 1.00 92.94 91 ASP A N 1
ATOM 721 C CA . ASP A 1 91 ? -4.456 -3.337 11.904 1.00 92.94 91 ASP A CA 1
ATOM 722 C C . ASP A 1 91 ? -3.792 -4.181 10.808 1.00 92.94 91 ASP A C 1
ATOM 724 O O . ASP A 1 91 ? -3.850 -3.824 9.632 1.00 92.94 91 ASP A O 1
ATOM 728 N N . ASN A 1 92 ? -3.111 -5.269 11.183 1.00 91.12 92 ASN A N 1
ATOM 729 C CA . ASN A 1 92 ? -2.392 -6.117 10.225 1.00 91.12 92 ASN A CA 1
ATOM 730 C C . ASN A 1 92 ? -3.325 -6.984 9.368 1.00 91.12 92 ASN A C 1
ATOM 732 O O . ASN A 1 92 ? -2.961 -7.302 8.232 1.00 91.12 92 ASN A O 1
ATOM 736 N N . ASP A 1 93 ? -4.513 -7.323 9.872 1.00 91.69 93 ASP A N 1
ATOM 737 C CA . ASP A 1 93 ? -5.495 -8.139 9.156 1.00 91.69 93 ASP A CA 1
ATOM 738 C C . ASP A 1 93 ? -6.145 -7.321 8.037 1.00 91.69 93 ASP A C 1
ATOM 740 O O . ASP A 1 93 ? -6.182 -7.736 6.877 1.00 91.69 93 ASP A O 1
ATOM 744 N N . LYS A 1 94 ? -6.582 -6.100 8.361 1.00 92.50 94 LYS A N 1
ATOM 745 C CA . LYS A 1 94 ? -7.130 -5.135 7.392 1.00 92.50 94 LYS A CA 1
ATOM 746 C C . LYS A 1 94 ? -6.047 -4.436 6.584 1.00 92.50 94 LYS A C 1
ATOM 748 O O . LYS A 1 94 ? -6.305 -3.944 5.487 1.00 92.50 94 LYS A O 1
ATOM 753 N N . TYR A 1 95 ? -4.832 -4.415 7.119 1.00 95.00 95 TYR A N 1
ATOM 754 C CA . TYR A 1 95 ? -3.659 -3.796 6.523 1.00 95.00 95 TYR A CA 1
ATOM 755 C C . TYR A 1 95 ? -3.900 -2.308 6.206 1.00 95.00 95 TYR A C 1
ATOM 757 O O . TYR A 1 95 ? -3.665 -1.810 5.101 1.00 95.00 95 TYR A O 1
ATOM 765 N N . SER A 1 96 ? -4.449 -1.623 7.208 1.00 95.56 96 SER A N 1
ATOM 766 C CA . SER A 1 96 ? -4.849 -0.217 7.194 1.00 95.56 96 SER A CA 1
ATOM 767 C C . SER A 1 96 ? -4.850 0.344 8.614 1.00 95.56 96 SER A C 1
ATOM 769 O O . SER A 1 96 ? -4.930 -0.406 9.587 1.00 95.56 96 SER A O 1
ATOM 771 N N . CYS A 1 97 ? -4.862 1.666 8.750 1.00 94.75 97 CYS A N 1
ATOM 772 C CA . CYS A 1 97 ? -5.177 2.293 10.024 1.00 94.75 97 CYS A CA 1
ATOM 773 C C . CYS A 1 97 ? -6.679 2.179 10.286 1.00 94.75 97 CYS A C 1
ATOM 775 O O . CYS A 1 97 ? -7.491 2.570 9.447 1.00 94.75 97 CYS A O 1
ATOM 777 N N . VAL A 1 98 ? -7.045 1.693 11.463 1.00 93.19 98 VAL A N 1
ATOM 778 C CA . VAL A 1 98 ? -8.414 1.728 11.989 1.00 93.19 98 VAL A CA 1
ATOM 779 C C . VAL A 1 98 ? -8.455 2.628 13.205 1.00 93.19 98 VAL A C 1
ATOM 781 O O . VAL A 1 98 ? -7.428 2.823 13.856 1.00 93.19 98 VAL A O 1
ATOM 784 N N . HIS A 1 99 ? -9.621 3.184 13.528 1.00 89.38 99 HIS A N 1
ATOM 785 C CA . HIS A 1 99 ? -9.773 3.851 14.813 1.00 89.38 99 HIS A CA 1
ATOM 786 C C . HIS A 1 99 ? -9.315 2.898 15.909 1.00 89.38 99 HIS A C 1
ATOM 788 O O . HIS A 1 99 ? -9.688 1.719 15.907 1.00 89.38 99 HIS A O 1
ATOM 794 N N . VAL A 1 100 ? -8.516 3.416 16.843 1.00 80.25 100 VAL A N 1
ATOM 795 C CA . VAL A 1 100 ? -8.358 2.751 18.129 1.00 80.25 100 VAL A CA 1
ATOM 796 C C . VAL A 1 100 ? -9.788 2.587 18.610 1.00 80.25 100 VAL A C 1
ATOM 798 O O . VAL A 1 100 ? -10.460 3.587 18.873 1.00 80.25 100 VAL A O 1
ATOM 801 N N . ARG A 1 101 ? -10.300 1.347 18.650 1.00 68.81 101 ARG A N 1
ATOM 802 C CA . ARG A 1 101 ? -11.448 1.099 19.511 1.00 68.81 101 ARG A CA 1
ATOM 803 C C . ARG A 1 101 ? -10.928 1.584 20.837 1.00 68.81 101 ARG A C 1
ATOM 805 O O . ARG A 1 101 ? -9.970 1.002 21.346 1.00 68.81 101 ARG A O 1
ATOM 812 N N . GLN A 1 102 ? -11.463 2.698 21.322 1.00 49.69 102 GLN A N 1
ATOM 813 C CA . GLN A 1 102 ? -11.308 2.996 22.720 1.00 49.69 102 GLN A CA 1
ATOM 814 C C . GLN A 1 102 ? -11.783 1.696 23.357 1.00 49.69 102 GLN A C 1
ATOM 816 O O . GLN A 1 102 ? -12.949 1.318 23.218 1.00 49.69 102 GLN A O 1
ATOM 821 N N . ALA A 1 103 ? -10.852 0.942 23.948 1.00 50.16 103 ALA A N 1
ATOM 822 C CA . ALA A 1 103 ? -11.209 0.254 25.157 1.00 50.16 103 ALA A CA 1
ATOM 823 C C . ALA A 1 103 ? -11.799 1.405 25.950 1.00 50.16 103 ALA A C 1
ATOM 825 O O . ALA A 1 103 ? -11.069 2.312 26.354 1.00 50.16 103 ALA A O 1
ATOM 826 N N . VAL A 1 104 ? -13.135 1.484 25.957 1.00 47.66 104 VAL A N 1
ATOM 827 C CA . VAL A 1 104 ? -13.847 2.227 26.975 1.00 47.66 104 VAL A CA 1
ATOM 828 C C . VAL A 1 104 ? -13.042 1.863 28.210 1.00 47.66 104 VAL A C 1
ATOM 830 O O . VAL A 1 104 ? -12.897 0.655 28.455 1.00 47.66 104 VAL A O 1
ATOM 833 N N . PRO A 1 105 ? -12.357 2.821 28.867 1.00 46.16 105 PRO A N 1
ATOM 834 C CA . PRO A 1 105 ? -11.841 2.526 30.183 1.00 46.16 105 PRO A CA 1
ATOM 835 C C . PRO A 1 10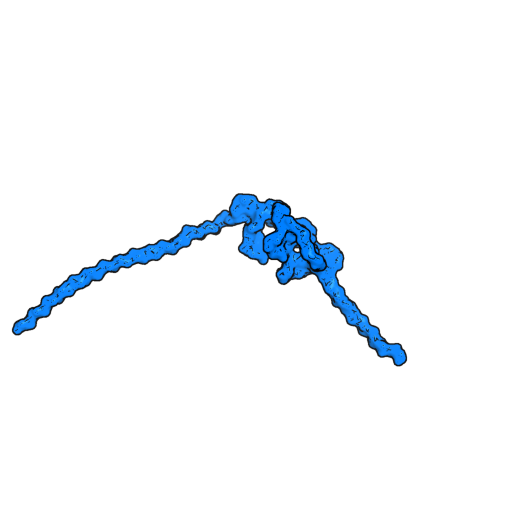5 ? -13.050 1.908 30.851 1.00 46.16 105 PRO A C 1
ATOM 837 O O . PRO A 1 105 ? -14.114 2.530 30.824 1.00 46.16 105 PRO A O 1
ATOM 840 N N . VAL A 1 106 ? -12.953 0.645 31.267 1.00 46.62 106 VAL A N 1
ATOM 841 C CA . VAL A 1 106 ? -13.927 0.118 32.202 1.00 46.62 106 VAL A CA 1
ATOM 842 C C . VAL A 1 106 ? -13.799 1.109 33.338 1.00 46.62 106 VAL A C 1
ATOM 844 O O . VAL A 1 106 ? -12.808 1.121 34.063 1.00 46.62 106 VAL A O 1
ATOM 847 N N . HIS A 1 107 ? -14.692 2.091 33.337 1.00 42.75 107 HIS A N 1
ATOM 848 C CA . HIS A 1 107 ? -14.882 2.959 34.452 1.00 42.75 107 HIS A CA 1
ATOM 849 C C . HIS A 1 107 ? -15.526 1.965 35.401 1.00 42.75 107 HIS A C 1
ATOM 851 O O . HIS A 1 107 ? -16.716 1.667 35.317 1.00 42.75 107 HIS A O 1
ATOM 857 N N . ASP A 1 108 ? -14.666 1.325 36.194 1.00 45.72 108 ASP A N 1
ATOM 858 C CA . ASP A 1 108 ? -14.980 0.750 37.491 1.00 45.72 108 ASP A CA 1
ATOM 859 C C . ASP A 1 108 ? -15.506 1.897 38.373 1.00 45.72 108 ASP A C 1
ATOM 861 O O . ASP A 1 108 ? -14.953 2.250 39.408 1.00 45.72 108 ASP A O 1
ATOM 865 N N . GLU A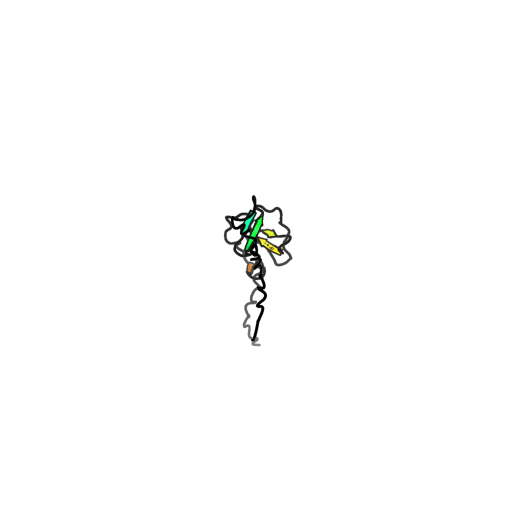 1 109 ? -16.577 2.550 37.936 1.00 48.31 109 GLU A N 1
ATOM 866 C CA . GLU A 1 109 ? -17.506 3.217 38.816 1.00 48.31 109 GLU A CA 1
ATOM 867 C C . GLU A 1 109 ? -18.515 2.138 39.185 1.00 48.31 109 GLU A C 1
ATOM 869 O O . GLU A 1 109 ? -19.595 1.987 38.613 1.00 48.31 109 GLU A O 1
ATOM 874 N N . CYS A 1 110 ? -18.101 1.326 40.162 1.00 37.56 110 CYS A N 1
ATOM 875 C CA . CYS A 1 110 ? -19.049 0.720 41.071 1.00 37.56 110 CYS A CA 1
ATOM 876 C C . CYS A 1 110 ? -20.012 1.825 41.507 1.00 37.56 110 CYS A C 1
ATOM 878 O O . CYS A 1 110 ? -19.629 2.761 42.209 1.00 37.56 110 CYS A O 1
ATOM 880 N N . TYR A 1 111 ? -21.266 1.695 41.084 1.00 46.19 111 TYR A N 1
ATOM 881 C CA . TYR A 1 111 ? -22.390 2.288 41.780 1.00 46.19 111 TYR A CA 1
ATOM 882 C C . TYR A 1 111 ? -22.210 2.044 43.281 1.00 46.19 111 TYR A C 1
ATOM 884 O O . TYR A 1 111 ? -22.214 0.900 43.732 1.00 46.19 111 TYR A O 1
ATOM 892 N N . SER A 1 112 ? -22.081 3.121 44.047 1.00 41.03 112 SER A N 1
ATOM 893 C CA . SER A 1 112 ? -22.406 3.114 45.465 1.00 41.03 112 SER A CA 1
ATOM 894 C C . SER A 1 112 ? -23.259 4.349 45.722 1.00 41.03 112 SER A C 1
ATOM 896 O O . SER A 1 112 ? -22.753 5.467 45.781 1.00 41.03 112 SER A O 1
ATOM 898 N N . ASN A 1 113 ? -24.567 4.117 45.779 1.00 47.38 113 ASN A N 1
ATOM 899 C CA . ASN A 1 113 ? -25.540 4.995 46.418 1.00 47.38 113 ASN A CA 1
ATOM 900 C C . ASN A 1 113 ? -25.838 4.409 47.799 1.00 47.38 113 ASN A C 1
ATOM 902 O O . ASN A 1 113 ? -25.885 3.158 47.875 1.00 47.38 113 ASN A O 1
#

Organism: NCBI:txid1086054